Protein AF-A0A9D4DL08-F1 (afdb_monomer)

InterPro domains:
  IPR026983 Dynein heavy chain [PTHR45703] (1-62)
  IPR027417 P-loop containing nucleoside triphosphate hydrolase [G3DSA:3.40.50.300] (1-70)
  IPR027417 P-loop containing nucleoside triphosphate hydrolase [SSF52540] (19-62)

Radius of gyration: 14.14 Å; Cα contacts (8 Å, |Δi|>4): 23; chains: 1; bounding box: 37×20×32 Å

Structure (mmCIF, N/CA/C/O backbone):
data_AF-A0A9D4DL08-F1
#
_entry.id   AF-A0A9D4DL08-F1
#
loop_
_atom_site.group_PDB
_atom_site.id
_atom_site.type_symbol
_atom_site.label_atom_id
_atom_site.label_alt_id
_atom_site.label_comp_id
_atom_site.label_asym_id
_atom_site.label_entity_id
_atom_site.label_seq_id
_atom_site.pdbx_PDB_ins_code
_atom_site.Cartn_x
_atom_site.Cartn_y
_atom_site.Cartn_z
_atom_site.occupancy
_atom_site.B_iso_or_equiv
_atom_site.auth_seq_id
_atom_site.auth_comp_id
_atom_site.auth_asym_id
_atom_site.auth_atom_id
_atom_site.pdbx_PDB_model_num
ATOM 1 N N . MET A 1 1 ? -10.201 12.660 -10.442 1.00 57.72 1 MET A N 1
ATOM 2 C CA . MET A 1 1 ? -10.506 11.321 -10.998 1.00 57.72 1 MET A CA 1
ATOM 3 C C . MET A 1 1 ? -12.007 11.099 -10.887 1.00 57.72 1 MET A C 1
ATOM 5 O O . MET A 1 1 ? -12.552 11.403 -9.833 1.00 57.72 1 MET A O 1
ATOM 9 N N . VAL A 1 2 ? -12.676 10.644 -11.949 1.00 64.62 2 VAL A N 1
ATOM 10 C CA . VAL A 1 2 ? -14.117 10.339 -11.906 1.00 64.62 2 VAL A CA 1
ATOM 11 C C . VAL A 1 2 ? -14.290 8.930 -11.327 1.00 64.62 2 VAL A C 1
ATOM 13 O O . VAL A 1 2 ? -13.658 8.006 -11.843 1.00 64.62 2 VAL A O 1
ATOM 16 N N . PRO A 1 3 ? -15.082 8.735 -10.259 1.00 64.25 3 PRO A N 1
ATOM 17 C CA . PRO A 1 3 ? -15.315 7.409 -9.706 1.00 64.25 3 PRO A CA 1
ATOM 18 C C . PRO A 1 3 ? -16.169 6.588 -10.677 1.00 64.25 3 PRO A C 1
ATOM 20 O O . PRO A 1 3 ? -17.335 6.892 -10.912 1.00 64.25 3 PRO A O 1
ATOM 23 N N . THR A 1 4 ? -15.579 5.541 -11.249 1.00 80.00 4 THR A N 1
ATOM 24 C CA . THR A 1 4 ? -16.317 4.513 -11.993 1.00 80.00 4 THR A CA 1
ATOM 25 C C . THR A 1 4 ? -16.843 3.441 -11.038 1.00 80.00 4 THR A C 1
ATOM 27 O O . THR A 1 4 ? -16.361 3.312 -9.909 1.00 80.00 4 THR A O 1
ATOM 30 N N . VAL A 1 5 ? -17.798 2.627 -11.497 1.00 80.88 5 VAL A N 1
ATOM 31 C CA . VAL A 1 5 ? -18.335 1.486 -10.731 1.00 80.88 5 VAL A CA 1
ATOM 32 C C . VAL A 1 5 ? -17.216 0.565 -10.228 1.00 80.88 5 VAL A C 1
ATOM 34 O O . VAL A 1 5 ? -17.239 0.139 -9.073 1.00 80.88 5 VAL A O 1
ATOM 37 N N . ASP A 1 6 ? -16.198 0.316 -11.051 1.00 77.94 6 ASP A N 1
ATOM 38 C CA . ASP A 1 6 ? -15.051 -0.513 -10.671 1.00 77.94 6 ASP A CA 1
ATOM 39 C C . ASP A 1 6 ? -14.240 0.118 -9.538 1.00 77.94 6 ASP A C 1
ATOM 41 O O . ASP A 1 6 ? -13.879 -0.560 -8.578 1.00 77.94 6 ASP A O 1
ATOM 45 N N . THR A 1 7 ? -14.030 1.437 -9.590 1.00 80.06 7 THR A N 1
ATOM 46 C CA . THR A 1 7 ? -13.301 2.181 -8.551 1.00 80.06 7 THR A CA 1
ATOM 47 C C . THR A 1 7 ? -13.995 2.044 -7.193 1.00 80.06 7 THR A C 1
ATOM 49 O O . THR A 1 7 ? -13.338 1.783 -6.186 1.00 80.06 7 THR A O 1
ATOM 52 N N . VAL A 1 8 ? -15.328 2.155 -7.164 1.00 84.56 8 VAL A N 1
ATOM 53 C CA . VAL A 1 8 ? -16.127 2.011 -5.935 1.00 84.56 8 VAL A CA 1
ATOM 54 C C . VAL A 1 8 ? -16.048 0.583 -5.383 1.00 84.56 8 VAL A C 1
ATOM 56 O O . VAL A 1 8 ? -15.863 0.397 -4.179 1.00 84.56 8 VAL A O 1
ATOM 59 N N . ARG A 1 9 ? -16.123 -0.437 -6.249 1.00 85.19 9 ARG A N 1
ATOM 60 C CA . ARG A 1 9 ? -16.007 -1.849 -5.843 1.00 85.19 9 ARG A CA 1
ATOM 61 C C . ARG A 1 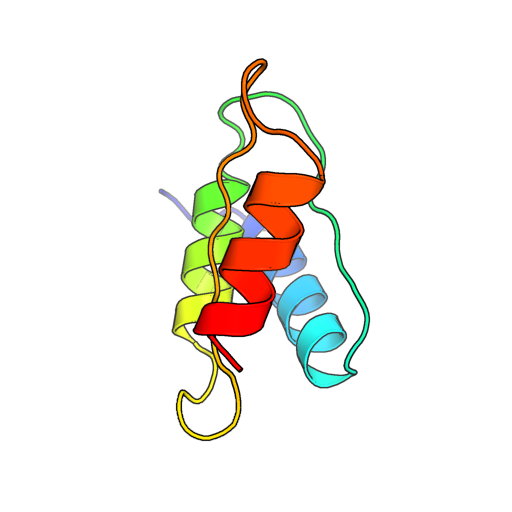9 ? -14.634 -2.170 -5.262 1.00 85.19 9 ARG A C 1
ATOM 63 O O . ARG A 1 9 ? -14.556 -2.778 -4.194 1.00 85.19 9 ARG A O 1
ATOM 70 N N . TYR A 1 10 ? -13.560 -1.736 -5.924 1.00 87.06 10 TYR A N 1
ATOM 71 C CA . TYR A 1 10 ? -12.202 -1.951 -5.425 1.00 87.06 10 TYR A CA 1
ATOM 72 C C . TYR A 1 10 ? -11.976 -1.262 -4.084 1.00 87.06 10 TYR A C 1
ATOM 74 O O . TYR A 1 10 ? -11.389 -1.881 -3.198 1.00 87.06 10 TYR A O 1
ATOM 82 N N . GLN A 1 11 ? -12.482 -0.037 -3.904 1.00 87.50 11 GLN A N 1
ATOM 83 C CA . GLN A 1 11 ? -12.413 0.676 -2.625 1.00 87.50 11 GLN A CA 1
ATOM 84 C C . GLN A 1 11 ? -13.120 -0.076 -1.496 1.00 87.50 11 GLN A C 1
ATOM 86 O O . GLN A 1 11 ? -12.558 -0.228 -0.413 1.00 87.50 11 GLN A O 1
ATOM 91 N N . TYR A 1 12 ? -14.331 -0.577 -1.742 1.00 88.88 12 TYR A N 1
ATOM 92 C CA . TYR A 1 12 ? -15.068 -1.349 -0.742 1.00 88.88 12 TYR A CA 1
ATOM 93 C C . TYR A 1 12 ? -14.316 -2.625 -0.333 1.00 88.88 12 TYR A C 1
ATOM 95 O O . TYR A 1 12 ? -14.194 -2.938 0.855 1.00 88.88 12 TYR A O 1
ATOM 103 N N . LEU A 1 13 ? -13.770 -3.342 -1.318 1.00 90.88 13 LEU A N 1
ATOM 104 C CA . LEU A 1 13 ? -13.075 -4.606 -1.092 1.00 90.88 13 LEU A CA 1
ATOM 105 C C . LEU A 1 13 ? -11.749 -4.389 -0.343 1.00 90.88 13 LEU A C 1
ATOM 107 O O . LEU A 1 13 ? -11.499 -5.057 0.659 1.00 90.88 13 LEU A O 1
ATOM 111 N N . THR A 1 14 ? -10.944 -3.404 -0.757 1.00 90.88 14 THR A N 1
ATOM 112 C CA . THR A 1 14 ? -9.704 -3.029 -0.045 1.00 90.88 14 THR A CA 1
ATOM 113 C C . THR A 1 14 ? -9.982 -2.589 1.384 1.00 90.88 14 THR A C 1
ATOM 115 O O . THR A 1 14 ? -9.321 -3.068 2.301 1.00 90.88 14 THR A O 1
ATOM 118 N N . GLN A 1 15 ? -10.986 -1.738 1.605 1.00 90.19 15 GLN A N 1
ATOM 119 C CA . GLN A 1 15 ? -11.321 -1.274 2.950 1.00 90.19 15 GLN A CA 1
ATOM 120 C C . GLN A 1 15 ? -11.761 -2.426 3.867 1.00 90.19 15 GLN A C 1
ATOM 122 O O . GLN A 1 15 ? -11.386 -2.458 5.038 1.00 90.19 15 GLN A O 1
ATOM 127 N N . THR A 1 16 ? -12.537 -3.376 3.342 1.00 92.06 16 THR A N 1
ATOM 128 C CA . THR A 1 16 ? -12.986 -4.554 4.099 1.00 92.06 16 THR A CA 1
ATOM 129 C C . THR A 1 16 ? -11.813 -5.457 4.483 1.00 92.06 16 THR A C 1
ATOM 131 O O . THR A 1 16 ? -11.716 -5.881 5.631 1.00 92.06 16 THR A O 1
ATOM 134 N N . LEU A 1 17 ? -10.887 -5.708 3.555 1.00 93.31 17 LEU A N 1
ATOM 135 C CA . LEU A 1 17 ? -9.705 -6.530 3.821 1.00 93.31 17 LEU A CA 1
ATOM 136 C C . LEU A 1 17 ? -8.749 -5.872 4.826 1.00 93.31 17 LEU A C 1
ATOM 138 O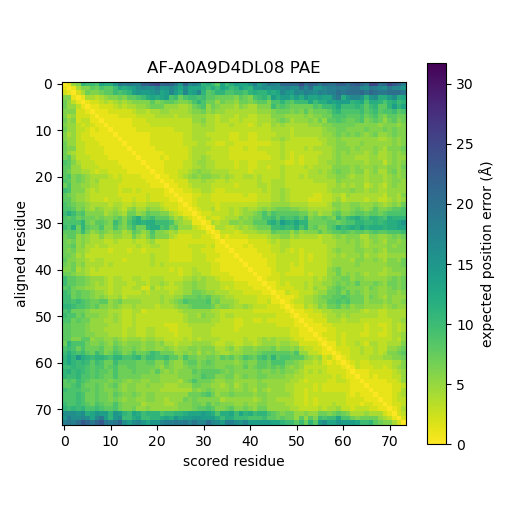 O . LEU A 1 17 ? -8.284 -6.552 5.737 1.00 93.31 17 LEU A O 1
ATOM 142 N N . ILE A 1 18 ? -8.520 -4.557 4.728 1.00 91.31 18 ILE A N 1
ATOM 143 C CA . ILE A 1 18 ? -7.676 -3.816 5.683 1.00 91.31 18 ILE A CA 1
ATOM 144 C C . ILE A 1 18 ? -8.244 -3.912 7.104 1.00 91.31 18 ILE A C 1
ATOM 146 O O . ILE A 1 18 ? -7.501 -4.192 8.042 1.00 91.31 18 ILE A O 1
ATOM 150 N N . LYS A 1 19 ? -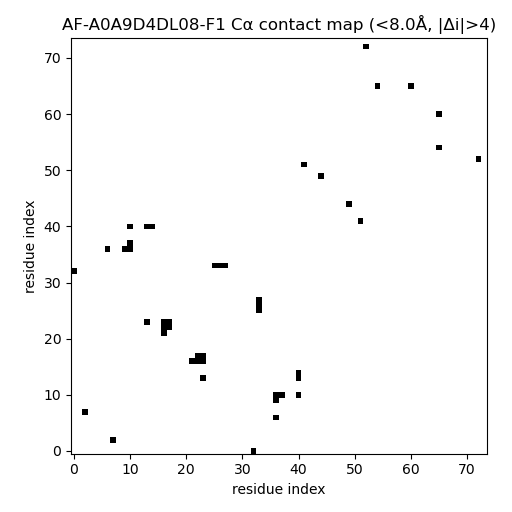9.565 -3.744 7.267 1.00 89.62 19 LYS A N 1
ATOM 151 C CA . LYS A 1 19 ? -10.236 -3.890 8.573 1.00 89.62 19 LYS A CA 1
ATOM 152 C C . LYS A 1 19 ? -10.099 -5.295 9.161 1.00 89.62 19 LYS A C 1
ATOM 154 O O . LYS A 1 19 ? -10.073 -5.442 10.376 1.00 89.62 19 LYS A O 1
ATOM 159 N N . ASN A 1 20 ? -9.988 -6.304 8.301 1.00 92.75 20 ASN A N 1
ATOM 160 C CA . ASN A 1 20 ? -9.765 -7.694 8.689 1.00 92.75 20 ASN A CA 1
ATOM 161 C C . ASN A 1 20 ? -8.272 -8.049 8.803 1.00 92.75 20 ASN A C 1
ATOM 163 O O . ASN A 1 20 ? -7.941 -9.231 8.853 1.00 92.75 20 ASN A O 1
ATOM 167 N N . LEU A 1 21 ? -7.368 -7.056 8.806 1.00 90.44 21 LEU A N 1
ATOM 168 C CA . LEU A 1 21 ? -5.912 -7.242 8.880 1.00 90.44 21 LEU A CA 1
ATOM 169 C C . LEU A 1 21 ? -5.364 -8.170 7.779 1.00 90.44 21 LEU A C 1
ATOM 171 O O . LEU A 1 21 ? -4.357 -8.854 7.955 1.00 90.44 21 LEU A O 1
ATOM 175 N N . CYS A 1 22 ? -6.035 -8.193 6.626 1.00 93.81 22 CYS A N 1
ATOM 176 C CA . CYS A 1 22 ? -5.650 -8.995 5.474 1.00 93.81 22 CYS A CA 1
ATOM 177 C C . CYS A 1 22 ? -4.811 -8.142 4.505 1.00 93.81 22 CYS A C 1
ATOM 179 O O . CYS A 1 22 ? -5.289 -7.094 4.059 1.00 93.81 22 CYS A O 1
ATOM 181 N N . PRO A 1 23 ? -3.590 -8.569 4.132 1.00 90.94 23 PRO A N 1
ATOM 182 C CA . PRO A 1 23 ? -2.764 -7.836 3.178 1.00 90.94 23 PRO A CA 1
ATOM 183 C C . PRO A 1 23 ? -3.408 -7.829 1.785 1.00 90.94 23 PRO A C 1
ATOM 185 O O . PRO A 1 23 ? -3.909 -8.848 1.311 1.00 90.94 23 PRO A O 1
ATOM 188 N N . VAL A 1 24 ? -3.378 -6.673 1.115 1.00 91.44 24 VAL A N 1
ATOM 189 C CA . VAL A 1 24 ? -3.989 -6.476 -0.209 1.00 91.44 24 VAL A CA 1
ATOM 190 C C . VAL A 1 24 ? -2.972 -5.915 -1.189 1.00 91.44 24 VAL A C 1
ATOM 192 O O . VAL A 1 24 ? -2.243 -4.981 -0.866 1.00 91.44 24 VAL A O 1
ATOM 195 N N . MET A 1 25 ? -2.974 -6.440 -2.415 1.00 91.94 25 MET A N 1
ATOM 196 C CA . MET A 1 25 ? -2.170 -5.929 -3.522 1.00 91.94 25 MET A CA 1
ATOM 197 C C . MET A 1 25 ? -3.079 -5.504 -4.676 1.00 91.94 25 MET A C 1
ATOM 199 O O . MET A 1 25 ? -3.871 -6.297 -5.184 1.00 91.94 25 MET A O 1
ATOM 203 N N . LEU A 1 26 ? -2.961 -4.247 -5.106 1.00 89.38 26 LEU A N 1
ATOM 204 C CA . LEU A 1 26 ? -3.660 -3.728 -6.282 1.00 89.38 26 LEU A CA 1
ATOM 205 C C . LEU A 1 26 ? -2.763 -3.878 -7.517 1.00 89.38 26 LEU A C 1
ATOM 207 O O . LEU A 1 26 ? -1.689 -3.282 -7.578 1.00 89.38 26 LEU A O 1
ATOM 211 N N . VAL A 1 27 ? -3.211 -4.636 -8.521 1.00 89.62 27 VAL A N 1
ATOM 212 C CA . VAL A 1 27 ? -2.442 -4.940 -9.745 1.00 89.62 27 VAL A CA 1
ATOM 213 C C . VAL A 1 27 ? -3.175 -4.423 -10.987 1.00 89.62 27 VAL A C 1
ATOM 215 O O . VAL A 1 27 ? -4.400 -4.342 -11.011 1.00 89.62 27 VAL A O 1
ATOM 218 N N . GLY A 1 28 ? -2.428 -4.020 -12.017 1.00 88.25 28 GLY A N 1
ATOM 219 C CA . GLY A 1 28 ? -2.960 -3.590 -13.315 1.00 88.25 28 GLY A CA 1
ATOM 220 C C . GLY A 1 28 ? -2.003 -2.647 -14.056 1.00 88.25 28 GLY A C 1
ATOM 221 O O . GLY A 1 28 ? -1.007 -2.223 -13.467 1.00 88.25 28 GLY A O 1
ATOM 222 N N . PRO A 1 29 ? -2.315 -2.229 -15.293 1.00 88.62 29 PRO A N 1
ATOM 223 C CA . PRO A 1 29 ? -1.440 -1.377 -16.106 1.00 88.62 29 PRO A CA 1
ATOM 224 C C . PRO A 1 29 ? -1.239 0.032 -15.526 1.00 88.62 29 PRO A C 1
ATOM 226 O O . PRO A 1 29 ? -2.029 0.510 -14.713 1.00 88.62 29 PRO A O 1
ATOM 229 N N . VAL A 1 30 ? -0.161 0.718 -15.904 1.00 84.38 30 VAL A N 1
ATOM 230 C CA . VAL A 1 30 ? 0.141 2.074 -15.406 1.00 84.38 30 VAL A CA 1
ATOM 231 C C . VAL A 1 30 ? -0.987 3.045 -15.789 1.00 84.38 30 VAL A C 1
ATOM 233 O O . VAL A 1 30 ? -1.599 2.910 -16.842 1.00 84.38 30 VAL A O 1
ATOM 236 N N . GLY A 1 31 ? -1.303 4.004 -14.913 1.00 79.69 31 GLY A N 1
ATOM 237 C CA . GLY A 1 31 ? -2.331 5.018 -15.181 1.00 79.69 31 GLY A CA 1
ATOM 238 C C . GLY A 1 31 ? -3.775 4.606 -14.865 1.00 79.69 31 GLY A C 1
ATOM 239 O O . GLY A 1 31 ? -4.668 5.436 -14.969 1.00 79.69 31 GLY A O 1
ATOM 240 N N . THR A 1 32 ? -4.034 3.382 -14.388 1.00 80.31 32 THR A N 1
ATOM 241 C CA . THR A 1 32 ? -5.401 2.939 -14.025 1.00 80.31 32 THR A CA 1
ATOM 242 C C . THR A 1 32 ? -5.882 3.381 -12.634 1.00 80.31 32 THR A C 1
ATOM 244 O O . THR A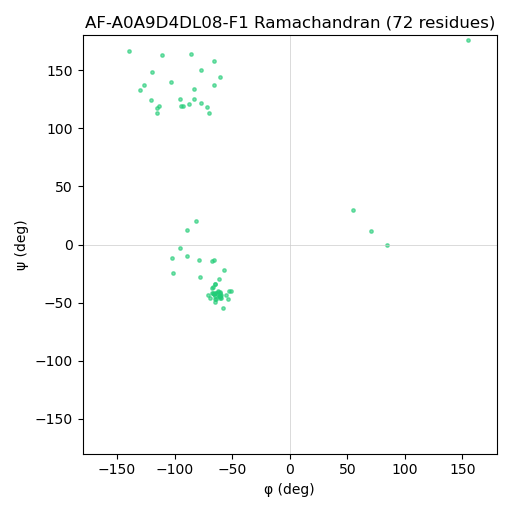 1 32 ? -6.771 2.762 -12.057 1.00 80.31 32 THR A O 1
ATOM 247 N N . GLY A 1 33 ? -5.280 4.420 -12.048 1.00 82.44 33 GLY A N 1
ATOM 248 C CA . GLY A 1 33 ? -5.753 5.025 -10.794 1.00 82.44 33 GLY A CA 1
ATOM 249 C C . GLY A 1 33 ? -5.564 4.199 -9.512 1.00 82.44 33 GLY A C 1
ATOM 250 O O . GLY A 1 33 ? -6.101 4.575 -8.475 1.00 82.44 33 GLY A O 1
ATOM 251 N N . LYS A 1 34 ? -4.786 3.106 -9.542 1.00 86.81 34 LYS A N 1
ATOM 252 C CA . LYS A 1 34 ? -4.507 2.255 -8.362 1.00 86.81 34 LYS A CA 1
ATOM 253 C C . LYS A 1 34 ? -3.976 3.044 -7.162 1.00 86.81 34 LYS A C 1
ATOM 255 O O . LYS A 1 34 ? -4.478 2.870 -6.058 1.00 86.81 34 LYS A O 1
ATOM 260 N N . THR A 1 35 ? -3.000 3.926 -7.389 1.00 88.00 35 THR A N 1
ATOM 261 C CA . THR A 1 35 ? -2.413 4.769 -6.335 1.00 88.00 35 THR A CA 1
ATOM 262 C C . THR A 1 35 ? -3.466 5.680 -5.711 1.00 88.00 35 THR A C 1
ATOM 264 O O . THR A 1 35 ? -3.601 5.717 -4.496 1.00 88.00 35 THR A O 1
ATOM 267 N N . SER A 1 36 ? -4.307 6.310 -6.535 1.00 87.81 36 SER A N 1
ATOM 268 C CA . SER A 1 36 ? -5.394 7.173 -6.060 1.00 87.81 36 SER A CA 1
ATOM 269 C C . SER A 1 36 ? -6.462 6.409 -5.272 1.00 87.81 36 SER A C 1
ATOM 271 O O . SER A 1 36 ? -7.039 6.947 -4.329 1.00 87.81 36 SER A O 1
ATOM 273 N N . VAL A 1 37 ? -6.742 5.152 -5.640 1.00 87.44 37 VAL A N 1
ATOM 274 C CA . VAL A 1 37 ? -7.636 4.275 -4.869 1.00 87.44 37 VAL A CA 1
ATOM 275 C C . VAL A 1 37 ? -7.036 3.981 -3.498 1.00 87.44 37 VAL A C 1
ATOM 277 O O . VAL A 1 37 ? -7.729 4.181 -2.502 1.00 87.44 37 VAL A O 1
ATOM 280 N N . ALA A 1 38 ? -5.764 3.573 -3.447 1.00 88.94 38 ALA A N 1
ATOM 281 C CA . ALA A 1 38 ? -5.063 3.295 -2.199 1.00 88.94 38 ALA A CA 1
ATOM 282 C C . ALA A 1 38 ? -5.049 4.531 -1.285 1.00 88.94 38 ALA A C 1
ATOM 284 O O . ALA A 1 38 ? -5.583 4.469 -0.181 1.00 88.94 38 ALA A O 1
ATOM 285 N N . GLU A 1 39 ? -4.566 5.679 -1.762 1.00 89.00 39 GLU A N 1
ATOM 286 C CA . GLU A 1 39 ? -4.508 6.928 -0.985 1.00 89.00 39 GLU A CA 1
ATOM 287 C C . GLU A 1 39 ? -5.876 7.339 -0.423 1.00 89.00 39 GLU A C 1
ATOM 289 O O . GLU A 1 39 ? -5.992 7.671 0.754 1.00 89.00 39 GLU A O 1
ATOM 294 N N . ASN A 1 40 ? -6.939 7.245 -1.227 1.00 88.56 40 ASN A N 1
ATOM 295 C CA . ASN A 1 40 ? -8.296 7.567 -0.781 1.00 88.56 40 ASN A CA 1
ATOM 296 C C . ASN A 1 40 ? -8.810 6.571 0.277 1.00 88.56 40 ASN A C 1
ATOM 298 O O . ASN A 1 40 ? -9.513 6.963 1.206 1.00 88.56 40 ASN A O 1
ATOM 302 N N . THR A 1 41 ? -8.471 5.282 0.166 1.00 88.94 41 THR A N 1
ATOM 303 C CA . THR A 1 41 ? -8.841 4.289 1.191 1.00 88.94 41 THR A CA 1
ATOM 304 C C . THR A 1 41 ? -8.059 4.465 2.486 1.00 88.94 41 THR A C 1
ATOM 306 O O . THR A 1 41 ? -8.671 4.437 3.551 1.00 88.94 41 THR A O 1
ATOM 309 N N . LEU A 1 42 ? -6.746 4.704 2.407 1.00 89.19 42 LEU A N 1
ATOM 310 C CA . LEU A 1 42 ? -5.895 4.913 3.576 1.00 89.19 42 LEU A CA 1
ATOM 311 C C . LEU A 1 42 ? -6.241 6.226 4.291 1.00 89.19 42 LEU A C 1
ATOM 313 O O . LEU A 1 42 ? -6.307 6.245 5.514 1.00 89.19 42 LEU A O 1
ATOM 317 N N . GLY A 1 43 ? -6.570 7.290 3.551 1.00 88.31 43 GLY A N 1
ATOM 318 C CA . GLY A 1 43 ? -7.010 8.566 4.128 1.00 88.31 43 GLY A CA 1
ATOM 319 C C . GLY A 1 43 ? -8.358 8.512 4.862 1.00 88.31 43 GLY A C 1
ATOM 320 O O . GLY A 1 43 ? -8.696 9.444 5.585 1.00 88.31 43 GLY A O 1
ATOM 321 N N . LYS A 1 44 ? -9.135 7.432 4.696 1.00 87.62 44 LYS A N 1
ATOM 322 C CA . LYS A 1 44 ? -10.396 7.185 5.421 1.00 87.62 44 LYS A CA 1
ATOM 323 C C . LYS A 1 44 ? -10.218 6.304 6.664 1.00 87.62 44 LYS A C 1
ATOM 325 O O . LYS A 1 44 ? -11.211 6.020 7.337 1.00 87.62 44 LYS A O 1
ATOM 330 N N . LEU A 1 45 ? -9.009 5.810 6.933 1.00 88.44 45 LEU A N 1
ATOM 331 C CA . LEU A 1 45 ? -8.716 5.025 8.132 1.00 88.44 45 LEU A CA 1
ATOM 332 C C . LEU A 1 45 ? -8.583 5.946 9.350 1.00 88.44 45 LEU A C 1
ATOM 334 O O . LEU A 1 45 ? -8.194 7.104 9.228 1.00 88.44 45 LEU A O 1
ATOM 338 N N . ASP A 1 46 ? -8.923 5.425 10.529 1.00 89.75 46 ASP A N 1
ATOM 339 C CA . ASP A 1 46 ? -8.776 6.166 11.782 1.00 89.75 46 ASP A CA 1
ATOM 340 C C . ASP A 1 46 ? -7.285 6.286 12.154 1.00 89.75 46 ASP A C 1
ATOM 342 O O . ASP A 1 46 ? -6.651 5.257 12.410 1.00 89.75 46 ASP A O 1
ATOM 346 N N . PRO A 1 47 ? -6.719 7.504 12.234 1.00 87.56 47 PRO A N 1
ATOM 347 C CA . PRO A 1 47 ? -5.297 7.705 12.515 1.00 87.56 47 PRO A CA 1
ATOM 348 C C . PRO A 1 47 ? -4.888 7.292 13.935 1.00 87.56 47 PRO A C 1
ATOM 350 O O . PRO A 1 47 ? -3.700 7.163 14.209 1.00 87.56 47 PRO A O 1
ATOM 353 N N . LYS A 1 48 ? -5.842 7.080 14.854 1.00 89.44 48 LYS A N 1
ATOM 354 C CA . LYS A 1 48 ? -5.538 6.534 16.189 1.00 89.44 48 LYS A CA 1
ATOM 355 C C . LYS A 1 48 ? -5.311 5.024 16.166 1.00 89.44 48 LYS A C 1
ATOM 357 O O . LYS A 1 48 ? -4.606 4.502 17.023 1.00 89.44 48 LYS A O 1
ATOM 362 N N . SER A 1 49 ? -5.935 4.342 15.209 1.00 88.25 49 SER A N 1
ATOM 363 C CA . SER A 1 49 ? -5.926 2.883 15.093 1.00 88.25 49 SER A CA 1
ATOM 364 C C . SER A 1 49 ? -4.945 2.384 14.027 1.00 88.25 49 SER A C 1
ATOM 366 O O . SER A 1 49 ? -4.493 1.244 14.103 1.00 88.25 49 SER A O 1
ATOM 368 N N . TYR A 1 50 ? -4.612 3.220 13.037 1.00 89.56 50 TYR A N 1
ATOM 369 C CA . TYR A 1 50 ? -3.763 2.858 11.902 1.00 89.56 50 TYR A CA 1
ATOM 370 C C . TYR A 1 50 ? -2.641 3.877 11.691 1.00 89.56 50 TYR A C 1
ATOM 372 O O . TYR A 1 50 ? -2.892 5.078 11.611 1.00 89.56 50 TYR A O 1
ATOM 380 N N . SER A 1 51 ? -1.415 3.378 11.515 1.00 89.12 51 SER A N 1
ATOM 381 C CA . SER A 1 51 ? -0.275 4.152 11.016 1.00 89.12 51 SER A CA 1
ATOM 382 C C . SER A 1 51 ? -0.021 3.809 9.549 1.00 89.12 51 SER A C 1
ATOM 384 O O . SER A 1 51 ? -0.134 2.649 9.146 1.00 89.12 51 SER A O 1
ATOM 386 N N . VAL A 1 52 ? 0.299 4.818 8.740 1.00 88.94 52 VAL A N 1
ATOM 387 C CA . VAL A 1 52 ? 0.527 4.667 7.299 1.00 88.94 52 VAL A CA 1
ATOM 388 C C . VAL A 1 52 ? 1.987 4.958 6.983 1.00 88.94 52 VAL A C 1
ATOM 390 O O . VAL A 1 52 ? 2.455 6.078 7.172 1.00 88.94 52 VAL A O 1
ATOM 393 N N . LEU A 1 53 ? 2.685 3.960 6.439 1.00 89.94 53 LEU A N 1
ATOM 394 C CA . LEU A 1 53 ? 4.036 4.093 5.903 1.00 89.94 53 LEU A CA 1
ATOM 395 C C . LEU A 1 53 ? 4.015 3.830 4.394 1.00 89.94 53 LEU A C 1
ATOM 397 O O . LEU A 1 53 ? 3.777 2.706 3.953 1.00 89.94 53 LEU A O 1
ATOM 401 N N . THR A 1 54 ? 4.290 4.864 3.602 1.00 89.69 54 THR A N 1
ATOM 402 C CA . THR A 1 54 ? 4.387 4.749 2.141 1.00 89.69 54 THR A CA 1
ATOM 403 C C . THR A 1 54 ? 5.841 4.540 1.731 1.00 89.69 54 THR A C 1
ATOM 405 O O . THR A 1 54 ? 6.680 5.410 1.956 1.00 89.69 54 THR A O 1
ATOM 408 N N . VAL A 1 55 ? 6.135 3.408 1.086 1.00 89.94 55 VAL A N 1
ATOM 409 C CA . VAL A 1 55 ? 7.470 3.089 0.555 1.00 89.94 55 VAL A CA 1
ATOM 410 C C . VAL A 1 55 ? 7.409 3.005 -0.965 1.00 89.94 55 VAL A C 1
ATOM 412 O O . VAL A 1 55 ? 6.737 2.143 -1.528 1.00 89.94 55 VAL A O 1
ATOM 415 N N . ASN A 1 56 ? 8.139 3.895 -1.637 1.00 90.62 56 ASN A N 1
ATOM 416 C CA . ASN A 1 56 ? 8.275 3.873 -3.090 1.00 90.62 56 ASN A CA 1
ATOM 417 C C . ASN A 1 56 ? 9.437 2.965 -3.497 1.00 90.62 56 ASN A C 1
ATOM 419 O O . ASN A 1 56 ? 10.584 3.207 -3.125 1.00 90.62 56 ASN A O 1
ATOM 423 N N . MET A 1 57 ? 9.143 1.937 -4.291 1.00 89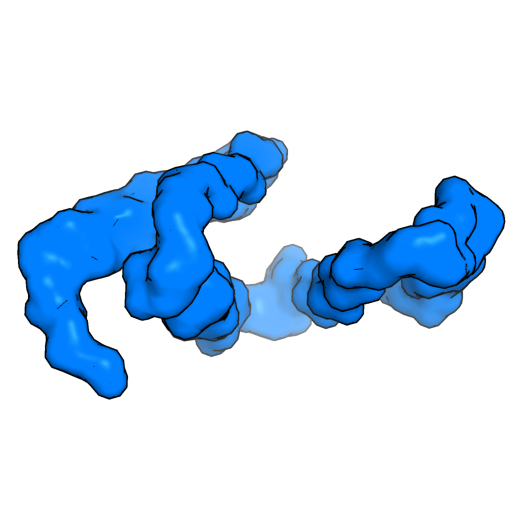.81 57 MET A N 1
ATOM 424 C CA . MET A 1 57 ? 10.146 0.993 -4.782 1.00 89.81 57 MET A CA 1
ATOM 425 C C . MET A 1 57 ? 10.847 1.548 -6.030 1.00 89.81 57 MET A C 1
ATOM 427 O O . MET A 1 57 ? 10.203 2.03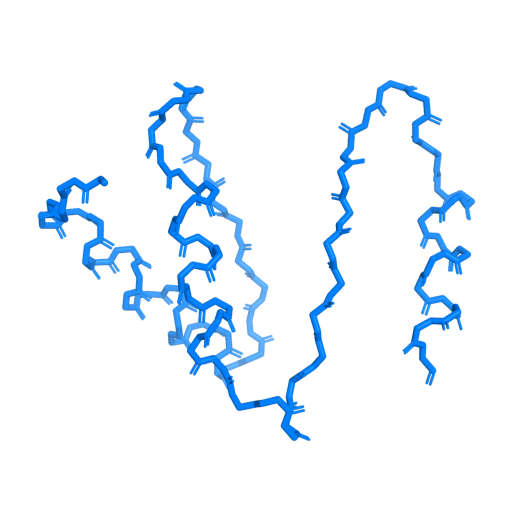0 -6.959 1.00 89.81 57 MET A O 1
ATOM 431 N N . SER A 1 58 ? 12.174 1.454 -6.053 1.00 93.00 58 SER A N 1
ATOM 432 C CA . SER A 1 58 ? 13.057 1.828 -7.167 1.00 93.00 58 SER A CA 1
ATOM 433 C C . SER A 1 58 ? 14.168 0.780 -7.290 1.00 93.00 58 SER A C 1
ATOM 435 O O . SER A 1 58 ? 14.389 0.003 -6.362 1.00 93.00 58 SER A O 1
ATOM 437 N N . ALA A 1 59 ? 14.911 0.785 -8.399 1.00 91.88 59 ALA A N 1
ATOM 438 C CA . ALA A 1 59 ? 16.069 -0.084 -8.614 1.00 91.88 59 ALA A CA 1
ATOM 439 C C . ALA A 1 59 ? 17.168 0.060 -7.539 1.00 91.88 59 ALA A C 1
ATOM 441 O O . ALA A 1 59 ? 17.963 -0.855 -7.359 1.00 91.88 59 ALA A O 1
ATOM 442 N N . GLN A 1 60 ? 17.224 1.189 -6.822 1.00 90.88 60 GLN A N 1
ATOM 443 C CA . GLN A 1 60 ? 18.198 1.407 -5.740 1.00 90.88 60 GLN A CA 1
ATOM 444 C C . GLN A 1 60 ? 17.707 0.931 -4.361 1.00 90.88 60 GLN A C 1
ATOM 446 O O . GLN A 1 60 ? 18.483 0.933 -3.404 1.00 90.88 60 GLN A O 1
ATOM 451 N N . VAL A 1 61 ? 16.429 0.563 -4.221 1.00 91.06 61 VAL A N 1
ATOM 452 C CA . VAL A 1 61 ? 15.859 0.172 -2.925 1.00 91.06 61 VAL A CA 1
ATOM 453 C C . VAL A 1 61 ? 16.298 -1.249 -2.584 1.00 91.06 61 VAL A C 1
ATOM 455 O O . VAL A 1 61 ? 16.019 -2.193 -3.318 1.00 91.06 61 VAL A O 1
ATOM 458 N N . THR A 1 62 ? 16.970 -1.402 -1.444 1.00 93.94 62 THR A N 1
ATOM 459 C CA . THR A 1 62 ? 17.428 -2.695 -0.918 1.00 93.94 62 THR A CA 1
ATOM 460 C C . THR A 1 62 ? 16.662 -3.080 0.346 1.00 93.94 62 THR A C 1
ATOM 462 O O . THR A 1 62 ? 16.065 -2.228 1.008 1.00 93.94 62 THR A O 1
ATOM 465 N N . ILE A 1 63 ? 16.720 -4.366 0.718 1.00 91.62 63 ILE A N 1
ATOM 466 C CA . ILE A 1 63 ? 16.112 -4.887 1.956 1.00 91.62 63 ILE A CA 1
ATOM 467 C C . 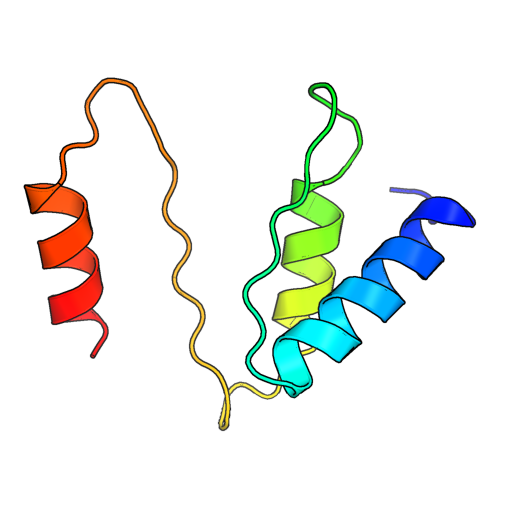ILE A 1 63 ? 16.535 -4.065 3.182 1.00 91.62 63 ILE A C 1
ATOM 469 O O . ILE A 1 63 ? 15.705 -3.786 4.041 1.00 91.62 63 ILE A O 1
ATOM 473 N N . LEU A 1 64 ? 17.805 -3.648 3.248 1.00 93.06 64 LEU A N 1
ATOM 474 C CA . LEU A 1 64 ? 18.332 -2.888 4.380 1.00 93.06 64 LEU A CA 1
ATOM 475 C C . LEU A 1 64 ? 17.593 -1.557 4.560 1.00 93.06 64 LEU A C 1
ATOM 477 O O . LEU A 1 64 ? 17.216 -1.215 5.677 1.00 93.06 64 LEU A O 1
ATOM 481 N N . VAL A 1 65 ? 17.348 -0.833 3.463 1.00 92.00 65 VAL A N 1
ATOM 482 C CA . VAL A 1 65 ? 16.642 0.457 3.491 1.00 92.00 65 VAL A CA 1
ATOM 483 C C . VAL A 1 65 ? 15.203 0.273 3.972 1.00 92.00 65 VAL A C 1
ATOM 485 O O . VAL A 1 65 ? 14.730 1.050 4.796 1.00 92.00 65 VAL A O 1
ATOM 488 N N . ILE A 1 66 ? 14.524 -0.782 3.513 1.00 90.56 66 ILE A N 1
ATOM 489 C CA . ILE A 1 66 ? 13.148 -1.092 3.927 1.00 90.56 66 ILE A CA 1
ATOM 490 C C . ILE A 1 66 ? 13.094 -1.431 5.422 1.00 90.56 66 ILE A C 1
ATOM 492 O O . ILE A 1 66 ? 12.250 -0.898 6.138 1.00 90.56 66 ILE A O 1
ATOM 496 N N . LEU A 1 67 ? 14.007 -2.281 5.903 1.00 90.38 67 LEU A N 1
ATOM 497 C CA . LEU A 1 67 ? 14.058 -2.682 7.311 1.00 90.38 67 LEU A CA 1
ATOM 498 C C . LEU A 1 67 ? 14.289 -1.474 8.228 1.00 90.38 67 LEU A C 1
ATOM 500 O O . LEU A 1 67 ? 13.641 -1.342 9.264 1.00 90.38 67 LEU A O 1
ATOM 504 N N . LEU A 1 68 ? 15.188 -0.577 7.818 1.00 90.38 68 LEU A N 1
ATOM 505 C CA . LEU A 1 68 ? 15.519 0.630 8.564 1.00 90.38 68 LEU A CA 1
ATOM 506 C C . LEU A 1 68 ? 14.312 1.580 8.619 1.00 90.38 68 LEU A C 1
ATOM 508 O O . LEU A 1 68 ? 13.974 2.059 9.693 1.00 90.38 68 LEU A O 1
ATOM 512 N N . LEU A 1 69 ? 13.583 1.768 7.513 1.00 89.00 69 LEU A N 1
ATOM 513 C CA . LEU A 1 69 ? 12.352 2.569 7.513 1.00 89.00 69 LEU A CA 1
ATOM 514 C C . LEU A 1 69 ? 11.274 2.013 8.455 1.00 89.00 69 LEU A C 1
ATOM 516 O O . LEU A 1 69 ? 10.625 2.787 9.150 1.00 89.00 69 LEU A O 1
ATOM 520 N N . ILE A 1 70 ? 11.094 0.692 8.511 1.00 87.88 70 ILE A N 1
ATOM 521 C CA . ILE A 1 70 ? 10.098 0.067 9.397 1.00 87.88 70 ILE A CA 1
ATOM 522 C C . ILE A 1 70 ? 10.493 0.239 10.873 1.00 87.88 70 ILE A C 1
ATOM 524 O O . ILE A 1 70 ? 9.645 0.570 11.700 1.00 87.88 70 ILE A O 1
ATOM 528 N N . LEU A 1 71 ? 11.780 0.070 11.199 1.00 87.69 71 LEU A N 1
ATOM 529 C CA . LEU A 1 71 ? 12.297 0.223 12.565 1.00 87.69 71 LEU A CA 1
ATOM 530 C C . LEU A 1 71 ? 12.181 1.654 13.103 1.00 87.69 71 LEU A C 1
ATOM 532 O O . LEU A 1 71 ? 11.966 1.823 14.294 1.00 87.69 71 LEU A O 1
ATOM 536 N N . PHE A 1 72 ? 12.317 2.676 12.253 1.00 80.94 72 PHE A N 1
ATOM 537 C CA . PHE A 1 72 ? 12.204 4.080 12.672 1.00 80.94 72 PHE A CA 1
ATOM 538 C C . PHE A 1 72 ? 10.754 4.5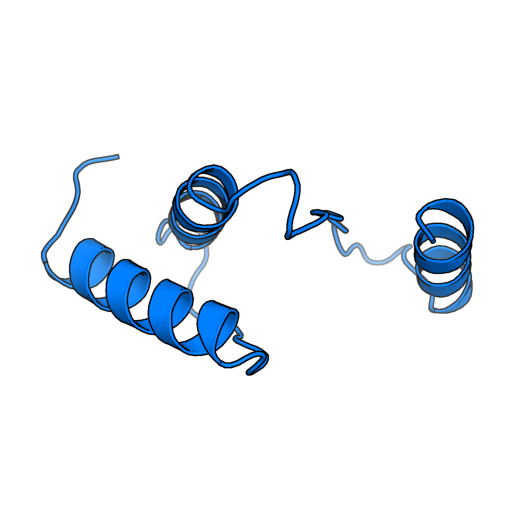70 12.841 1.00 80.94 72 PHE A C 1
ATOM 540 O O . PHE A 1 72 ? 10.544 5.652 13.386 1.00 80.94 72 PHE A O 1
ATOM 547 N N . VAL A 1 73 ? 9.767 3.814 12.350 1.00 73.06 73 VAL A N 1
ATOM 548 C CA . VAL A 1 73 ? 8.333 4.170 12.398 1.00 73.06 73 VAL A CA 1
ATOM 549 C C . VAL A 1 73 ? 7.581 3.407 13.501 1.00 73.06 73 VAL A C 1
ATOM 551 O O . VAL A 1 73 ? 6.443 3.759 13.814 1.00 73.06 73 VAL A O 1
ATOM 554 N N . SER A 1 74 ? 8.212 2.384 14.086 1.00 59.03 74 SER A N 1
ATOM 555 C CA . SER A 1 74 ? 7.684 1.582 15.203 1.00 59.03 74 SER A CA 1
ATOM 556 C C . SER A 1 74 ? 8.030 2.214 16.548 1.00 59.03 74 SER A C 1
ATOM 558 O O . SER A 1 74 ? 7.166 2.165 17.449 1.00 59.03 74 SER A O 1
#

Foldseek 3Di:
DDDDPVLVVVLVVVLVCVVVVHDDDDDDDPPPCPVVSVVVSVVPDDVVVDDDDDDDDDPPDDPVNVVVSVVVRD

Solvent-accessible surface area (backbone atoms only — not comparable to full-atom values): 5027 Å² total; per-residue (Å²): 135,83,85,46,76,64,55,54,51,52,44,54,52,52,52,54,33,52,77,66,75,42,92,82,83,90,85,78,69,89,88,73,52,60,67,61,48,50,54,57,50,60,72,70,51,57,72,92,82,48,86,88,84,90,81,86,86,51,98,85,65,47,71,68,60,54,53,52,55,54,65,78,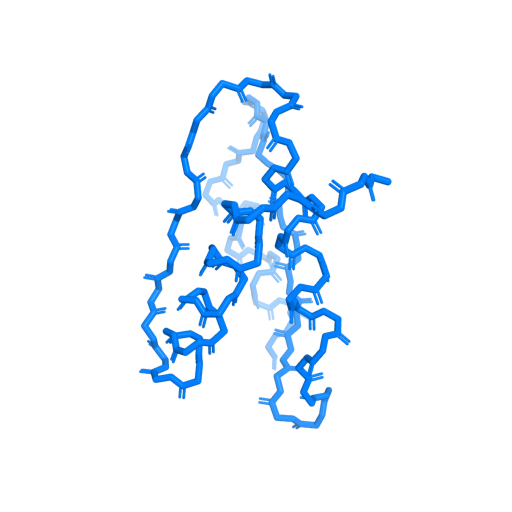74,108

Secondary structure (DSSP, 8-state):
----HHHHHHHHHHHHHHHTT-------STTSSHHHHHHHHHTTS-TTT---------TT--HHHHHHHHHHH-

pLDDT: mean 86.88, std 7.27, range [57.72, 93.94]

Sequence (74 aa):
MVPTVDTVRYQYLTQTLIKNLCPVMLVGPVGTGKTSVAENTLGKLDPKSYSVLTVNMSAQVTILVILLLILFVS

Mean predicted aligned error: 5.27 Å

Organism: Dreissena polymorpha (NCBI:txid45954)